Protein AF-A0A934L3Q7-F1 (afdb_monomer)

Mean predicted aligned error: 11.0 Å

pLDDT: mean 81.96, std 20.06, range [41.91, 97.75]

Structure (mmCIF, N/CA/C/O backbone):
data_AF-A0A934L3Q7-F1
#
_entry.id   AF-A0A934L3Q7-F1
#
loop_
_atom_site.group_PDB
_atom_site.id
_atom_site.type_symbol
_atom_site.label_atom_id
_atom_site.label_alt_id
_atom_site.label_comp_id
_atom_site.label_asym_id
_atom_site.label_entity_id
_atom_site.label_seq_id
_atom_site.pdbx_PDB_ins_code
_atom_site.Cartn_x
_atom_site.Cartn_y
_atom_site.Cartn_z
_atom_site.occupancy
_atom_site.B_iso_or_equiv
_atom_site.auth_seq_id
_atom_site.auth_comp_id
_atom_site.auth_asym_id
_atom_site.auth_atom_id
_atom_site.pdbx_PDB_model_num
ATOM 1 N N . LEU A 1 1 ? 4.508 -50.959 -26.410 1.00 45.03 1 LEU A N 1
ATOM 2 C CA . LEU A 1 1 ? 3.830 -49.643 -26.401 1.00 45.03 1 LEU A CA 1
ATOM 3 C C . LEU A 1 1 ? 4.122 -48.982 -25.062 1.00 45.03 1 LEU A C 1
ATOM 5 O O . LEU A 1 1 ? 3.466 -49.303 -24.083 1.00 45.03 1 LEU A O 1
ATOM 9 N N . ALA A 1 2 ? 5.177 -48.170 -25.003 1.00 45.31 2 ALA A N 1
ATOM 10 C CA . ALA A 1 2 ? 5.571 -47.427 -23.809 1.00 45.31 2 ALA A CA 1
ATOM 11 C C . ALA A 1 2 ? 5.206 -45.953 -24.026 1.00 45.31 2 ALA A C 1
ATOM 13 O O . ALA A 1 2 ? 5.589 -45.368 -25.037 1.00 45.31 2 ALA A O 1
ATOM 14 N N . VAL A 1 3 ? 4.418 -45.387 -23.116 1.00 50.41 3 VAL A N 1
ATOM 15 C CA . VAL A 1 3 ? 4.038 -43.968 -23.114 1.00 50.41 3 VAL A CA 1
ATOM 16 C C . VAL A 1 3 ? 5.217 -43.170 -22.548 1.00 50.41 3 VAL A C 1
ATOM 18 O O . VAL A 1 3 ? 5.682 -43.527 -21.463 1.00 50.41 3 VAL A O 1
ATOM 21 N N . PRO A 1 4 ? 5.729 -42.114 -23.207 1.00 43.34 4 PRO A N 1
ATOM 22 C CA . PRO A 1 4 ? 6.742 -41.282 -22.581 1.00 43.34 4 PRO A CA 1
ATOM 23 C C . PRO A 1 4 ? 6.083 -40.401 -21.515 1.00 43.34 4 PRO A C 1
ATOM 25 O O . PRO A 1 4 ? 5.255 -39.539 -21.809 1.00 43.34 4 PRO A O 1
ATOM 28 N N . ALA A 1 5 ? 6.484 -40.630 -20.266 1.00 54.09 5 ALA A N 1
ATOM 29 C CA . ALA A 1 5 ? 6.213 -39.795 -19.103 1.00 54.09 5 ALA A CA 1
ATOM 30 C C . ALA A 1 5 ? 6.988 -38.464 -19.188 1.00 54.09 5 ALA A C 1
ATOM 32 O O . ALA A 1 5 ? 7.822 -38.160 -18.346 1.00 54.09 5 ALA A O 1
ATOM 33 N N . ALA A 1 6 ? 6.731 -37.665 -20.224 1.00 50.25 6 ALA A N 1
ATOM 34 C CA . ALA A 1 6 ? 7.319 -36.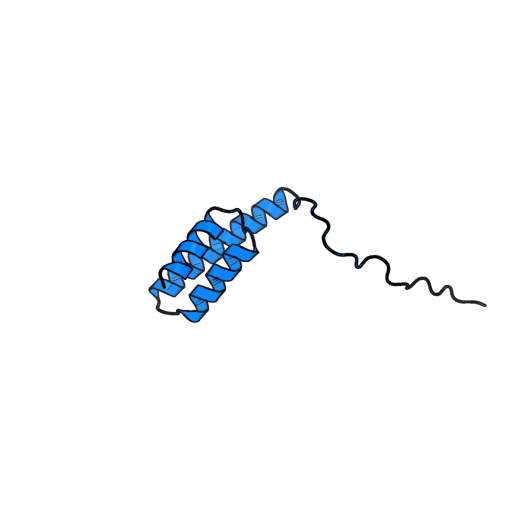335 -20.399 1.00 50.25 6 ALA A CA 1
ATOM 35 C C . ALA A 1 6 ? 6.401 -35.233 -19.841 1.00 50.25 6 ALA A C 1
ATOM 37 O O . ALA A 1 6 ? 6.240 -34.168 -20.428 1.00 50.25 6 ALA A O 1
ATOM 38 N N . LEU A 1 7 ? 5.782 -35.512 -18.696 1.00 49.81 7 LEU A N 1
ATOM 39 C CA . LEU A 1 7 ? 5.093 -34.525 -17.867 1.00 49.81 7 LEU A CA 1
ATOM 40 C C . LEU A 1 7 ? 5.873 -34.378 -16.561 1.00 49.81 7 LEU A C 1
ATOM 42 O O . LEU A 1 7 ? 5.302 -34.394 -15.473 1.00 49.81 7 LEU A O 1
ATOM 46 N N . ASP A 1 8 ? 7.200 -34.292 -16.680 1.00 45.59 8 ASP A N 1
ATOM 47 C CA . ASP A 1 8 ? 8.048 -34.042 -15.530 1.00 45.59 8 ASP A CA 1
ATOM 48 C C . ASP A 1 8 ? 8.256 -32.540 -15.355 1.00 45.59 8 ASP A C 1
ATOM 50 O O . ASP A 1 8 ? 8.743 -31.808 -16.220 1.00 45.59 8 ASP A O 1
ATOM 54 N N . ARG A 1 9 ? 7.765 -32.099 -14.207 1.00 49.53 9 ARG A N 1
ATOM 55 C CA . ARG A 1 9 ? 7.757 -30.750 -13.666 1.00 49.53 9 ARG A CA 1
ATOM 56 C C . ARG A 1 9 ? 9.172 -30.165 -13.621 1.00 49.53 9 ARG A C 1
ATOM 58 O O . ARG A 1 9 ? 9.851 -30.284 -12.607 1.00 49.53 9 ARG A O 1
ATOM 65 N N . ALA A 1 10 ? 9.593 -29.468 -14.672 1.00 42.78 10 ALA A N 1
ATOM 66 C CA . ALA A 1 10 ? 10.921 -28.848 -14.715 1.00 42.78 10 ALA A CA 1
ATOM 67 C C . ALA A 1 10 ? 10.917 -27.375 -15.160 1.00 42.78 10 ALA A C 1
ATOM 69 O O . ALA A 1 10 ? 11.810 -26.939 -15.876 1.00 42.78 10 ALA A O 1
ATOM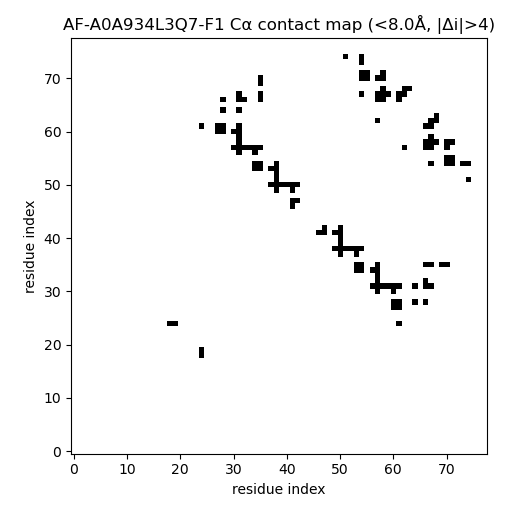 70 N N . ALA A 1 11 ? 9.935 -26.582 -14.720 1.00 46.12 11 ALA A N 1
ATOM 71 C CA . ALA A 1 11 ? 10.005 -25.121 -14.860 1.00 46.12 11 ALA A CA 1
ATOM 72 C C . ALA A 1 11 ? 9.427 -24.355 -13.657 1.00 46.12 11 ALA A C 1
ATOM 74 O O . ALA A 1 11 ? 8.960 -23.230 -13.792 1.00 46.12 11 ALA A O 1
ATOM 75 N N . VAL A 1 12 ? 9.465 -24.952 -12.463 1.00 54.84 12 VAL A N 1
ATOM 76 C CA . VAL A 1 12 ? 9.299 -24.203 -11.211 1.00 54.84 12 VAL A CA 1
ATOM 77 C C . VAL A 1 12 ? 10.656 -24.186 -10.516 1.00 54.84 12 VAL A C 1
ATOM 79 O O . VAL A 1 12 ? 10.979 -25.057 -9.716 1.00 54.84 12 VAL A O 1
ATOM 82 N N . GLY A 1 13 ? 11.469 -23.202 -10.900 1.00 42.00 13 GLY A N 1
ATOM 83 C CA . GLY A 1 13 ? 12.666 -22.754 -10.193 1.00 42.00 13 GLY A CA 1
ATOM 84 C C . GLY A 1 13 ? 12.522 -21.253 -9.885 1.00 42.00 13 GLY A C 1
ATOM 85 O O . GLY A 1 13 ? 11.960 -20.532 -10.710 1.00 42.00 13 GLY A O 1
ATOM 86 N N . PRO A 1 14 ? 12.936 -20.778 -8.699 1.00 56.44 14 PRO A N 1
ATOM 87 C CA . PRO A 1 14 ? 12.515 -19.497 -8.134 1.00 56.44 14 PRO A CA 1
ATOM 88 C C . PRO A 1 14 ? 13.328 -18.314 -8.688 1.00 56.44 14 PRO A C 1
ATOM 90 O O . PRO A 1 14 ? 14.521 -18.441 -8.933 1.00 56.44 14 PRO A O 1
ATOM 93 N N . GLY A 1 15 ? 12.713 -17.132 -8.795 1.00 47.88 15 GLY A N 1
ATOM 94 C CA . GLY A 1 15 ? 13.460 -15.866 -8.754 1.00 47.88 15 GLY A CA 1
ATOM 95 C C . GLY A 1 15 ? 14.256 -15.480 -10.005 1.00 47.88 15 GLY A C 1
ATOM 96 O O . GLY A 1 15 ? 15.413 -15.078 -9.897 1.00 47.88 15 GLY A O 1
ATOM 97 N N . GLY A 1 16 ? 13.635 -15.522 -11.185 1.00 41.91 16 GLY A N 1
ATOM 98 C CA . GLY A 1 16 ? 14.160 -14.838 -12.368 1.00 41.91 16 GLY A CA 1
ATOM 99 C C . GLY A 1 16 ? 14.062 -13.322 -12.195 1.00 41.91 16 GLY A C 1
ATOM 100 O O . GLY A 1 16 ? 13.043 -12.727 -12.520 1.00 41.91 16 GLY A O 1
ATOM 101 N N . ASN A 1 17 ? 15.117 -12.709 -11.663 1.00 57.00 17 ASN A N 1
ATOM 102 C CA . ASN A 1 17 ? 15.297 -11.265 -11.487 1.00 57.00 17 ASN A CA 1
ATOM 103 C C . ASN A 1 17 ? 15.546 -10.562 -12.841 1.00 57.00 17 ASN A C 1
ATOM 105 O O . ASN A 1 17 ? 16.518 -9.828 -13.007 1.00 57.00 17 ASN A O 1
ATOM 109 N N . ALA A 1 18 ? 14.720 -10.860 -13.845 1.00 50.59 18 ALA A N 1
ATOM 110 C CA . ALA A 1 18 ? 14.636 -10.046 -15.044 1.00 50.59 18 ALA A CA 1
ATOM 111 C C . ALA A 1 18 ? 13.749 -8.844 -14.690 1.00 50.59 18 ALA A C 1
ATOM 113 O O . ALA A 1 18 ? 12.645 -9.064 -14.180 1.00 50.59 18 ALA A O 1
ATOM 114 N N . PRO A 1 19 ? 14.206 -7.594 -14.898 1.00 58.09 19 PRO A N 1
ATOM 115 C CA . PRO A 1 19 ? 13.310 -6.459 -14.754 1.00 58.09 19 PRO A CA 1
ATOM 116 C C . PRO A 1 19 ? 12.087 -6.703 -15.654 1.00 58.09 19 PRO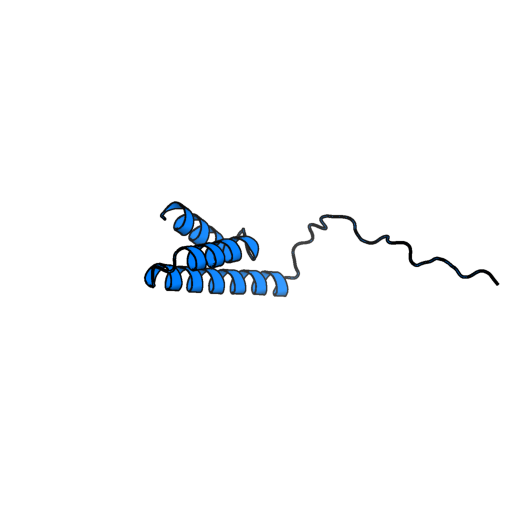 A C 1
ATOM 118 O O . PRO A 1 19 ? 12.266 -7.181 -16.782 1.00 58.09 19 PRO A O 1
ATOM 121 N N . PRO A 1 20 ? 10.864 -6.452 -15.152 1.00 62.38 20 PRO A N 1
ATOM 122 C CA . PRO A 1 20 ? 9.654 -6.624 -15.945 1.00 62.38 20 PRO A CA 1
ATOM 123 C C . PRO A 1 20 ? 9.772 -5.820 -17.242 1.00 62.38 20 PRO A C 1
ATOM 125 O O . PRO A 1 20 ? 10.508 -4.831 -17.309 1.00 62.38 20 PRO A O 1
ATOM 128 N N . ALA A 1 21 ? 9.066 -6.251 -18.288 1.00 74.81 21 ALA A N 1
ATOM 129 C CA . ALA A 1 21 ? 9.040 -5.492 -19.534 1.00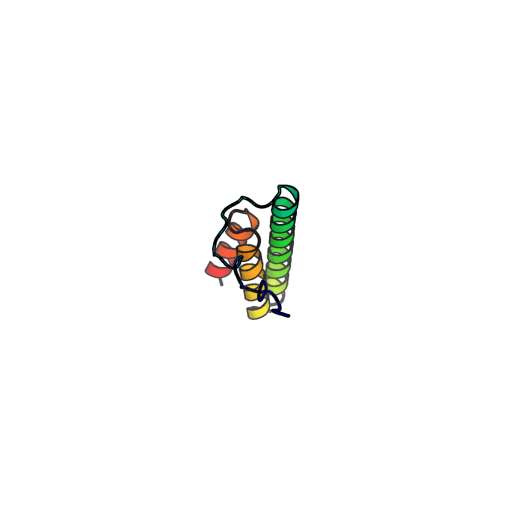 74.81 21 ALA A CA 1
ATOM 130 C C . ALA A 1 21 ? 8.646 -4.028 -19.233 1.00 74.81 21 ALA A C 1
ATOM 132 O O . ALA A 1 21 ? 7.845 -3.799 -18.325 1.00 74.81 21 ALA A O 1
ATOM 133 N N . PRO A 1 22 ? 9.177 -3.026 -19.955 1.00 72.62 22 PRO A N 1
ATOM 134 C CA . PRO A 1 22 ? 8.951 -1.614 -19.628 1.00 72.62 22 PRO A CA 1
ATOM 135 C C . PRO A 1 22 ? 7.460 -1.253 -19.503 1.00 72.62 22 PRO A C 1
ATOM 137 O O . PRO A 1 22 ? 7.090 -0.479 -18.622 1.00 72.62 22 PRO A O 1
ATOM 140 N N . ASP A 1 23 ? 6.598 -1.882 -20.304 1.00 83.69 23 ASP A N 1
ATOM 141 C CA . ASP A 1 23 ? 5.143 -1.70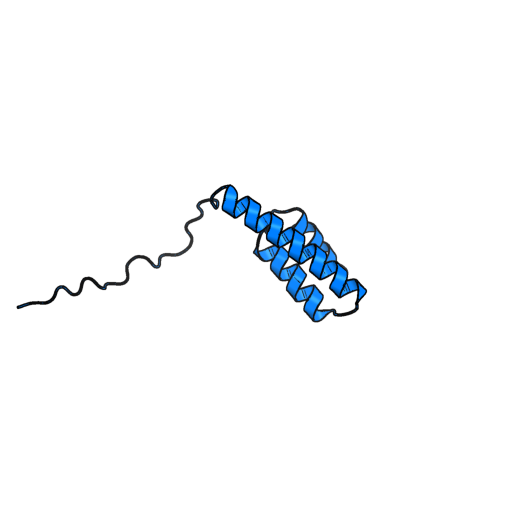1 -20.240 1.00 83.69 23 ASP A CA 1
ATOM 142 C C . ASP A 1 23 ? 4.526 -2.295 -18.962 1.00 83.69 23 ASP A C 1
ATOM 144 O O . ASP A 1 23 ? 3.622 -1.713 -18.364 1.00 83.69 23 ASP A O 1
ATOM 148 N N . GLU A 1 24 ? 5.042 -3.435 -18.503 1.00 83.12 24 GLU A N 1
ATOM 149 C CA . GLU A 1 24 ? 4.622 -4.089 -17.263 1.00 83.12 24 GLU A CA 1
ATOM 150 C C . GLU A 1 24 ? 5.091 -3.295 -16.037 1.00 83.12 24 GLU A C 1
ATOM 152 O O . GLU A 1 24 ? 4.338 -3.124 -15.078 1.00 83.12 24 GLU A O 1
ATOM 157 N N . GLN A 1 25 ? 6.295 -2.727 -16.093 1.00 81.88 25 GLN A N 1
ATOM 158 C CA . GLN A 1 25 ? 6.828 -1.873 -15.036 1.00 81.88 25 GLN A CA 1
ATOM 159 C C . GLN A 1 25 ? 6.043 -0.556 -14.930 1.00 81.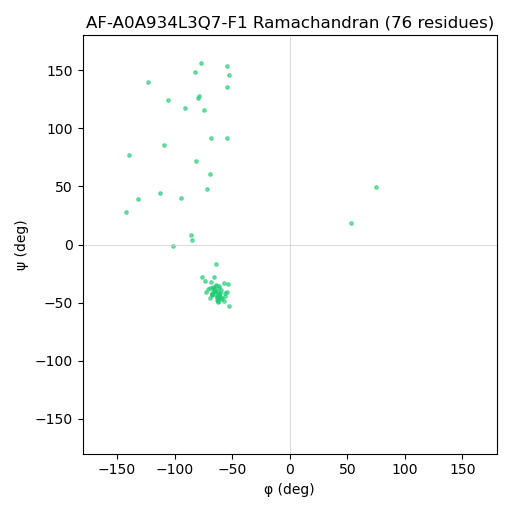88 25 GLN A C 1
ATOM 161 O O . GLN A 1 25 ? 5.680 -0.137 -13.831 1.00 81.88 25 GLN A O 1
ATOM 166 N N . ALA A 1 26 ? 5.704 0.068 -16.063 1.00 89.69 26 ALA A N 1
ATOM 167 C CA . ALA A 1 26 ? 4.840 1.248 -16.097 1.00 89.69 26 ALA A CA 1
ATOM 168 C C . ALA A 1 26 ? 3.429 0.943 -15.565 1.00 89.69 26 ALA A C 1
ATOM 170 O O . ALA A 1 26 ? 2.867 1.727 -14.797 1.00 89.69 26 ALA A O 1
ATOM 171 N N . TYR A 1 27 ? 2.876 -0.218 -15.922 1.00 90.94 27 TYR A N 1
ATOM 172 C CA . TYR A 1 27 ? 1.586 -0.675 -15.414 1.00 90.94 27 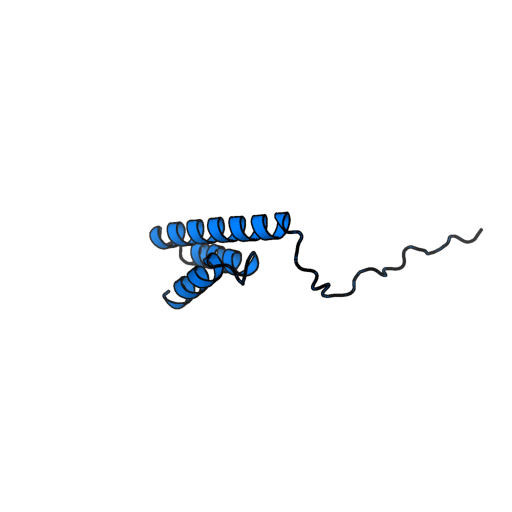TYR A CA 1
ATOM 173 C C . TYR A 1 27 ? 1.603 -0.882 -13.890 1.00 90.94 27 TYR A C 1
ATOM 175 O O . TYR A 1 27 ? 0.710 -0.399 -13.193 1.00 90.94 27 TYR A O 1
ATOM 183 N N . GLN A 1 28 ? 2.640 -1.530 -13.352 1.00 90.69 28 GLN A N 1
ATOM 184 C CA . GLN A 1 28 ? 2.824 -1.727 -11.909 1.00 90.69 28 GLN A CA 1
ATOM 185 C C . GLN A 1 28 ? 2.928 -0.397 -11.149 1.00 90.69 28 GLN A C 1
ATOM 187 O O . GLN A 1 28 ? 2.313 -0.241 -10.091 1.00 90.69 28 GLN A O 1
ATOM 192 N N . VAL A 1 29 ? 3.652 0.585 -11.699 1.00 93.56 29 VAL A N 1
ATOM 193 C CA . VAL A 1 29 ? 3.746 1.936 -11.121 1.00 93.56 29 VAL A CA 1
ATOM 194 C C . VAL A 1 29 ? 2.375 2.619 -11.105 1.00 93.56 29 VAL A C 1
ATOM 196 O O . VAL A 1 29 ? 1.944 3.083 -10.051 1.00 93.56 29 VAL A O 1
ATOM 199 N N . ALA A 1 30 ? 1.635 2.595 -12.217 1.00 94.19 30 ALA A N 1
ATOM 200 C CA . ALA A 1 30 ? 0.290 3.171 -12.277 1.00 94.19 30 ALA A CA 1
ATOM 201 C C . ALA A 1 30 ? -0.690 2.479 -11.306 1.00 94.19 30 ALA A C 1
ATOM 203 O O . ALA A 1 30 ? -1.527 3.128 -10.672 1.00 94.19 30 ALA A O 1
ATOM 204 N N . GLN A 1 31 ? -0.572 1.158 -11.143 1.00 94.81 31 GLN A N 1
ATOM 205 C CA . GLN A 1 31 ? -1.358 0.403 -10.170 1.00 94.81 31 GLN A CA 1
ATOM 206 C C . GLN A 1 31 ? -0.998 0.795 -8.728 1.00 94.81 31 GLN A C 1
ATOM 208 O O . GLN A 1 31 ? -1.894 0.911 -7.883 1.00 94.81 31 GLN A O 1
ATOM 213 N N . ALA A 1 32 ? 0.282 1.041 -8.438 1.00 95.88 32 ALA A N 1
ATOM 214 C CA . ALA A 1 32 ? 0.727 1.521 -7.134 1.00 95.88 32 ALA A CA 1
ATOM 215 C C . ALA A 1 32 ? 0.187 2.926 -6.820 1.00 95.88 32 ALA A C 1
ATOM 217 O O . ALA A 1 32 ? -0.324 3.143 -5.718 1.00 95.88 32 ALA A O 1
ATOM 218 N N . ASP A 1 33 ? 0.205 3.843 -7.791 1.00 97.00 33 ASP A N 1
ATOM 219 C CA . ASP A 1 33 ? -0.377 5.186 -7.662 1.00 97.00 33 ASP A CA 1
ATOM 220 C C . ASP A 1 33 ? -1.876 5.131 -7.345 1.00 97.00 33 ASP A C 1
ATOM 222 O O . ASP A 1 33 ? -2.363 5.797 -6.423 1.00 97.00 33 ASP A O 1
ATOM 226 N N . ALA A 1 34 ? -2.617 4.282 -8.062 1.00 97.31 34 ALA A N 1
ATOM 227 C CA . ALA A 1 34 ? -4.041 4.079 -7.822 1.00 97.31 34 ALA A CA 1
ATOM 228 C C . ALA A 1 34 ? -4.310 3.529 -6.409 1.00 97.31 34 ALA A C 1
ATOM 230 O O . ALA A 1 34 ? -5.214 4.000 -5.711 1.00 97.31 34 ALA A O 1
ATOM 231 N N . CYS A 1 35 ? -3.500 2.569 -5.952 1.00 97.19 35 CYS A N 1
ATOM 232 C CA . CYS A 1 35 ? -3.600 2.012 -4.604 1.00 97.19 35 CYS A CA 1
ATOM 233 C C . CYS A 1 35 ? -3.284 3.056 -3.519 1.00 97.19 35 CYS A C 1
ATOM 235 O O . CYS A 1 35 ? -3.991 3.120 -2.510 1.00 97.19 35 CYS A O 1
ATOM 237 N N . LEU A 1 36 ? -2.283 3.918 -3.733 1.00 97.75 36 LEU A N 1
ATOM 238 C CA . LEU A 1 36 ? -1.968 5.027 -2.830 1.00 97.75 36 LEU A CA 1
ATOM 239 C C . LEU A 1 36 ? -3.134 6.021 -2.734 1.00 97.75 36 LEU A C 1
ATOM 241 O O . LEU A 1 36 ? -3.524 6.422 -1.632 1.00 97.75 36 LEU A O 1
ATOM 245 N N . ALA A 1 37 ? -3.708 6.416 -3.873 1.00 97.69 37 ALA A N 1
ATOM 246 C CA . ALA A 1 37 ? -4.848 7.326 -3.916 1.00 97.69 37 ALA A CA 1
ATOM 247 C C . ALA A 1 37 ? -6.065 6.742 -3.180 1.00 97.69 37 ALA A C 1
ATOM 249 O O . ALA A 1 37 ? -6.672 7.424 -2.348 1.00 97.69 37 ALA A O 1
ATOM 250 N N . LEU A 1 38 ? -6.371 5.461 -3.413 1.00 97.69 38 LEU A N 1
ATOM 251 C CA . LEU A 1 38 ? -7.424 4.743 -2.697 1.00 97.69 38 LEU A CA 1
ATOM 252 C C . LEU A 1 38 ? -7.153 4.704 -1.189 1.00 97.69 38 LEU A C 1
ATOM 254 O O . LEU A 1 38 ? -8.046 5.018 -0.400 1.00 97.69 38 LEU A O 1
ATOM 258 N N . GLY A 1 39 ? -5.921 4.376 -0.791 1.00 96.94 39 GLY A N 1
ATOM 259 C CA . GLY A 1 39 ? -5.487 4.385 0.602 1.00 96.94 39 GLY A CA 1
ATOM 260 C C . GLY A 1 39 ? -5.794 5.724 1.263 1.00 96.94 39 GLY A C 1
ATOM 261 O O . GLY A 1 39 ? -6.518 5.762 2.253 1.00 96.94 39 GLY A O 1
ATOM 262 N N . ARG A 1 40 ? -5.361 6.839 0.663 1.00 96.88 40 ARG A N 1
ATOM 263 C CA . ARG A 1 40 ? -5.628 8.204 1.156 1.00 96.88 40 ARG A CA 1
ATOM 264 C C . ARG A 1 40 ? -7.114 8.512 1.323 1.00 96.88 40 ARG A C 1
ATOM 266 O O . ARG A 1 40 ? -7.500 9.095 2.337 1.00 96.88 40 ARG A O 1
ATOM 273 N N . VAL A 1 41 ? -7.946 8.134 0.354 1.00 97.69 41 VAL A N 1
ATOM 274 C CA . VAL A 1 41 ? -9.403 8.322 0.443 1.00 97.69 41 VAL A CA 1
ATOM 275 C C . VAL A 1 41 ? -9.973 7.512 1.607 1.00 97.69 41 VAL A C 1
ATOM 277 O O . VAL A 1 41 ? -10.723 8.052 2.416 1.00 97.69 41 VAL A O 1
ATOM 280 N N . LEU A 1 42 ? -9.567 6.252 1.760 1.00 97.00 42 LEU A N 1
ATOM 281 C CA . LEU A 1 42 ? -10.000 5.406 2.872 1.00 97.00 42 LEU A CA 1
ATOM 282 C C . LEU A 1 42 ? -9.529 5.941 4.230 1.00 97.00 42 LEU A C 1
ATOM 284 O O . LEU A 1 42 ? -10.285 5.856 5.197 1.00 97.00 42 LEU A O 1
ATOM 288 N N . LEU A 1 43 ? -8.335 6.548 4.307 1.00 95.31 43 LEU A N 1
ATOM 289 C CA . LEU A 1 43 ? -7.870 7.208 5.529 1.00 95.31 43 LEU A CA 1
ATOM 290 C C . LEU A 1 43 ? -8.804 8.362 5.925 1.00 95.31 43 LEU A C 1
ATOM 292 O O . LEU A 1 43 ? -9.141 8.480 7.101 1.00 95.31 43 LEU A O 1
ATOM 296 N N . ARG A 1 44 ? -9.232 9.183 4.952 1.00 96.12 44 ARG A N 1
ATOM 297 C CA . ARG A 1 44 ? -10.173 10.303 5.160 1.00 96.12 44 ARG A CA 1
ATOM 298 C C . ARG A 1 44 ? -11.567 9.836 5.577 1.00 96.12 44 ARG A C 1
ATOM 300 O O . ARG A 1 44 ? -12.260 10.564 6.273 1.00 96.12 44 ARG A O 1
ATOM 307 N N . LEU A 1 45 ? -11.957 8.631 5.169 1.00 96.94 45 LEU A N 1
ATOM 308 C CA . LEU A 1 45 ? -13.209 7.983 5.568 1.00 96.94 45 LEU A CA 1
ATOM 309 C C . LEU A 1 45 ? -13.090 7.203 6.894 1.00 96.94 45 LEU A C 1
ATOM 311 O O . LEU A 1 45 ? -13.989 6.437 7.221 1.00 96.94 45 LEU A O 1
ATOM 315 N N . ASP A 1 46 ? -11.967 7.329 7.609 1.00 95.81 46 ASP A N 1
ATOM 316 C CA . ASP A 1 46 ? -11.611 6.577 8.825 1.00 95.81 46 ASP A CA 1
ATOM 317 C C . ASP A 1 46 ? -11.683 5.040 8.685 1.00 95.81 46 ASP A C 1
ATOM 319 O O . ASP A 1 46 ? -11.657 4.290 9.658 1.00 95.81 46 ASP A O 1
ATOM 323 N N . ARG A 1 47 ? -11.675 4.523 7.449 1.00 96.38 47 ARG A N 1
ATOM 324 C CA . ARG A 1 47 ? -11.672 3.083 7.150 1.00 96.38 47 ARG A CA 1
ATOM 325 C C . ARG A 1 47 ? -10.259 2.525 7.257 1.00 96.38 47 ARG A C 1
ATOM 327 O O . ARG A 1 47 ? -9.609 2.238 6.249 1.00 96.38 47 ARG A O 1
ATOM 334 N N . ARG A 1 48 ? -9.761 2.420 8.490 1.00 94.06 48 ARG A N 1
ATOM 335 C CA . ARG A 1 48 ? -8.332 2.222 8.757 1.00 94.06 48 ARG A CA 1
ATOM 336 C C . ARG A 1 48 ? -7.748 0.927 8.208 1.00 94.06 48 ARG A C 1
ATOM 338 O O . ARG A 1 48 ? -6.713 0.992 7.548 1.00 94.06 48 ARG A O 1
ATOM 345 N N . ASP A 1 49 ? -8.434 -0.192 8.388 1.00 96.00 49 ASP A N 1
ATOM 346 C CA . ASP A 1 49 ? -7.944 -1.493 7.916 1.00 96.00 49 ASP A CA 1
ATOM 347 C C . ASP A 1 49 ? -7.912 -1.574 6.388 1.00 96.00 49 ASP A C 1
ATOM 349 O O . ASP A 1 49 ? -6.931 -2.013 5.790 1.00 96.00 49 ASP A O 1
ATOM 353 N N . ALA A 1 50 ? -8.961 -1.066 5.734 1.00 95.69 50 ALA A N 1
ATOM 354 C CA . ALA A 1 50 ? -9.031 -1.025 4.276 1.00 95.69 50 ALA A CA 1
ATOM 355 C C . ALA A 1 50 ? -7.954 -0.102 3.687 1.00 95.69 50 ALA A C 1
ATOM 357 O O . ALA A 1 50 ? -7.349 -0.427 2.665 1.00 95.69 50 ALA A O 1
ATOM 358 N N . ALA A 1 51 ? -7.695 1.037 4.336 1.00 96.81 51 ALA A N 1
ATOM 359 C CA . ALA A 1 51 ? -6.630 1.938 3.923 1.00 96.81 51 ALA A CA 1
ATOM 360 C C . ALA A 1 51 ? -5.259 1.264 4.038 1.00 96.81 51 ALA A C 1
ATOM 362 O O . ALA A 1 51 ? -4.478 1.326 3.093 1.00 96.81 51 ALA A O 1
ATOM 363 N N . ARG A 1 52 ? -4.994 0.566 5.150 1.00 96.44 52 ARG A N 1
ATOM 364 C CA . ARG A 1 52 ? -3.760 -0.204 5.336 1.00 96.44 52 ARG A CA 1
ATOM 365 C C . ARG A 1 52 ? -3.572 -1.235 4.224 1.00 96.44 52 ARG A C 1
ATOM 367 O O . ARG A 1 52 ? -2.519 -1.243 3.596 1.00 96.44 52 ARG A O 1
ATOM 374 N N . ALA A 1 53 ? -4.603 -2.019 3.912 1.00 97.38 53 ALA A N 1
ATOM 375 C CA . ALA A 1 53 ? -4.540 -3.012 2.840 1.00 97.38 53 ALA A CA 1
ATOM 376 C C . ALA A 1 53 ? -4.229 -2.387 1.464 1.00 97.38 53 ALA A C 1
ATOM 378 O O . ALA A 1 53 ? -3.452 -2.943 0.687 1.00 97.38 53 ALA A O 1
ATOM 379 N N . ALA A 1 54 ? -4.802 -1.217 1.158 1.00 96.12 54 ALA A N 1
ATOM 380 C CA . ALA A 1 54 ? -4.520 -0.501 -0.086 1.00 96.12 54 ALA A CA 1
ATOM 381 C C . ALA A 1 54 ? -3.074 0.026 -0.140 1.00 96.12 54 ALA A C 1
ATOM 383 O O . ALA A 1 54 ? -2.400 -0.131 -1.157 1.00 96.12 54 ALA A O 1
ATOM 384 N N . LEU A 1 55 ? -2.569 0.593 0.959 1.00 96.19 55 LEU A N 1
ATOM 385 C CA . LEU A 1 55 ? -1.192 1.091 1.048 1.00 96.19 55 LEU A CA 1
ATOM 386 C C . LEU A 1 55 ? -0.163 -0.049 0.964 1.00 96.19 55 LEU A C 1
ATOM 388 O O . LEU A 1 55 ? 0.825 0.066 0.243 1.00 96.19 55 LEU A O 1
ATOM 392 N N . GLU A 1 56 ? -0.417 -1.183 1.619 1.00 96.75 56 GLU A N 1
ATOM 393 C CA . GLU A 1 56 ? 0.425 -2.384 1.512 1.00 96.75 56 GLU A CA 1
ATOM 394 C C . GLU A 1 56 ? 0.464 -2.931 0.080 1.00 96.75 56 GLU A C 1
ATOM 396 O O . GLU A 1 56 ? 1.507 -3.394 -0.390 1.00 96.75 56 GLU A O 1
ATOM 401 N N . ARG A 1 57 ? -0.657 -2.843 -0.644 1.00 95.56 57 ARG A N 1
ATOM 402 C CA . ARG A 1 57 ? -0.713 -3.229 -2.053 1.00 95.56 57 ARG A CA 1
ATOM 403 C C . ARG A 1 57 ? 0.108 -2.282 -2.925 1.00 95.56 57 ARG A C 1
ATOM 405 O O . ARG A 1 57 ? 0.895 -2.776 -3.720 1.00 95.56 57 ARG A O 1
ATOM 412 N N . ALA A 1 58 ? 0.036 -0.965 -2.713 1.00 95.81 58 ALA A N 1
ATOM 413 C CA . ALA A 1 58 ? 0.885 -0.003 -3.430 1.00 95.81 58 ALA A CA 1
ATOM 414 C C . ALA A 1 58 ? 2.385 -0.330 -3.295 1.00 95.81 58 ALA A C 1
ATOM 416 O O . ALA A 1 58 ? 3.128 -0.291 -4.274 1.00 95.81 58 ALA A O 1
ATOM 417 N N . ILE A 1 59 ? 2.816 -0.727 -2.092 1.00 97.12 59 ILE A N 1
ATOM 418 C CA . ILE A 1 59 ? 4.205 -1.126 -1.819 1.00 97.12 59 ILE A CA 1
ATOM 419 C C . ILE A 1 59 ? 4.584 -2.413 -2.560 1.00 97.12 59 ILE A C 1
ATOM 421 O O . ILE A 1 59 ? 5.723 -2.544 -3.001 1.00 97.12 59 ILE A O 1
ATOM 425 N N . ARG A 1 60 ? 3.659 -3.369 -2.686 1.00 95.06 60 ARG A N 1
ATOM 426 C CA . ARG A 1 60 ? 3.919 -4.657 -3.339 1.00 95.06 60 ARG A CA 1
ATOM 427 C C . ARG A 1 60 ? 4.039 -4.537 -4.855 1.00 95.06 60 ARG A C 1
ATOM 429 O O . ARG A 1 60 ? 4.896 -5.201 -5.423 1.00 95.06 60 ARG A O 1
ATOM 436 N N . GLU A 1 61 ? 3.190 -3.725 -5.482 1.00 91.62 61 GLU A N 1
ATOM 437 C CA . GLU A 1 61 ? 3.159 -3.591 -6.945 1.00 91.62 61 GLU A CA 1
ATOM 438 C C . GLU A 1 61 ? 4.412 -2.883 -7.469 1.00 91.62 61 GLU A C 1
ATOM 440 O O . GLU A 1 61 ? 5.038 -3.359 -8.407 1.00 91.62 61 GLU A O 1
ATOM 445 N N . ALA A 1 62 ? 4.822 -1.778 -6.837 1.00 93.06 62 ALA A N 1
ATOM 446 C CA . ALA A 1 62 ? 5.990 -1.015 -7.272 1.00 93.06 62 ALA A CA 1
ATOM 447 C C . ALA A 1 62 ? 6.823 -0.525 -6.073 1.00 93.06 62 ALA A C 1
ATOM 449 O O . ALA A 1 62 ? 6.782 0.661 -5.736 1.00 93.06 62 ALA A O 1
ATOM 450 N N . PRO A 1 63 ? 7.622 -1.394 -5.424 1.00 93.56 63 PRO A N 1
ATOM 451 C CA . PRO A 1 63 ? 8.312 -1.092 -4.161 1.00 93.56 63 PRO A CA 1
ATOM 452 C C . PRO A 1 63 ? 9.356 0.031 -4.232 1.00 93.56 63 PRO A C 1
ATOM 454 O O . PRO A 1 63 ? 9.770 0.536 -3.182 1.00 93.56 63 PRO A O 1
ATOM 457 N N . GLN A 1 64 ? 9.792 0.387 -5.442 1.00 93.12 64 GLN A N 1
ATOM 458 C CA . GLN A 1 64 ? 10.765 1.445 -5.734 1.00 93.12 64 GLN A CA 1
ATOM 459 C C . GLN A 1 64 ? 10.106 2.748 -6.221 1.00 93.12 64 GLN A C 1
ATOM 461 O O . GLN A 1 64 ? 10.808 3.715 -6.485 1.00 93.12 64 GLN A O 1
ATOM 466 N N . SER A 1 65 ? 8.776 2.778 -6.357 1.00 93.75 65 SER A N 1
ATOM 467 C CA . SER A 1 65 ? 8.047 3.972 -6.792 1.00 93.75 65 SER A CA 1
ATOM 468 C C . SER A 1 65 ? 7.902 5.003 -5.670 1.00 93.75 65 SER A C 1
ATOM 470 O O . SER A 1 65 ? 7.849 4.658 -4.483 1.00 93.75 65 SER A O 1
ATOM 472 N N . ASP A 1 66 ? 7.718 6.268 -6.055 1.00 95.88 66 ASP A N 1
ATOM 473 C CA . ASP A 1 66 ? 7.334 7.339 -5.129 1.00 95.88 66 ASP A CA 1
ATOM 474 C C . ASP A 1 66 ? 6.024 7.013 -4.400 1.00 95.88 66 ASP A C 1
ATOM 476 O O . ASP A 1 66 ? 5.856 7.358 -3.226 1.00 95.88 66 ASP A O 1
ATOM 480 N N . ALA A 1 67 ? 5.108 6.301 -5.067 1.00 92.94 67 ALA A N 1
ATOM 481 C CA . ALA A 1 67 ? 3.856 5.856 -4.475 1.00 92.94 67 ALA A CA 1
ATOM 482 C C . ALA A 1 67 ? 4.087 4.914 -3.289 1.00 92.94 67 ALA A C 1
ATOM 484 O O . ALA A 1 67 ? 3.474 5.076 -2.231 1.00 92.94 67 ALA A O 1
ATOM 485 N N . ALA A 1 68 ? 5.006 3.958 -3.439 1.00 95.12 68 ALA A N 1
ATOM 486 C CA . ALA A 1 68 ? 5.386 3.046 -2.368 1.00 95.12 68 ALA A CA 1
ATOM 487 C C . ALA A 1 68 ? 6.097 3.768 -1.216 1.00 95.12 68 ALA A C 1
ATOM 489 O O . ALA A 1 68 ? 5.847 3.441 -0.056 1.00 95.12 68 ALA A O 1
ATOM 490 N N . ALA A 1 69 ? 6.939 4.766 -1.501 1.00 96.62 69 ALA A N 1
ATOM 491 C CA . ALA A 1 69 ? 7.577 5.578 -0.462 1.00 96.62 69 ALA A CA 1
ATOM 492 C C . ALA A 1 69 ? 6.537 6.345 0.375 1.00 96.62 69 ALA A C 1
ATOM 494 O O . ALA A 1 69 ? 6.528 6.245 1.602 1.00 96.62 69 ALA A O 1
ATOM 495 N N . GLN A 1 70 ? 5.595 7.021 -0.286 1.00 96.81 70 GLN A N 1
ATOM 496 C CA . GLN A 1 70 ? 4.500 7.732 0.382 1.00 96.81 70 GLN A CA 1
ATOM 497 C C . GLN A 1 70 ? 3.568 6.777 1.141 1.00 96.81 70 GLN A C 1
ATOM 499 O O . GLN A 1 70 ? 3.061 7.114 2.211 1.00 96.81 70 GLN A O 1
ATOM 504 N N . ALA A 1 71 ? 3.332 5.574 0.609 1.00 95.56 71 ALA A N 1
ATOM 505 C CA . ALA A 1 71 ? 2.517 4.570 1.281 1.00 95.56 71 ALA A CA 1
ATOM 506 C C . ALA A 1 71 ? 3.151 4.087 2.596 1.00 95.56 71 ALA A C 1
ATOM 508 O O . ALA A 1 71 ? 2.432 3.944 3.585 1.00 95.56 71 ALA A O 1
ATOM 509 N N . ARG A 1 72 ? 4.478 3.896 2.635 1.00 96.38 72 ARG A N 1
ATOM 510 C CA . ARG A 1 72 ? 5.216 3.563 3.869 1.00 96.38 72 ARG A CA 1
ATOM 511 C C . ARG A 1 72 ? 5.088 4.677 4.907 1.00 96.38 72 ARG A C 1
ATOM 513 O O . ARG A 1 72 ? 4.664 4.408 6.025 1.00 96.38 72 ARG A O 1
ATOM 520 N N . GLU A 1 73 ? 5.326 5.925 4.503 1.00 96.50 73 GLU A N 1
ATOM 521 C CA . GLU A 1 73 ? 5.191 7.093 5.387 1.00 96.50 73 GLU A CA 1
ATOM 522 C C . GLU A 1 73 ? 3.782 7.191 6.004 1.00 96.50 73 GLU A C 1
ATOM 524 O O . GLU A 1 73 ? 3.623 7.470 7.192 1.00 96.50 73 GLU A O 1
ATOM 529 N N . LEU A 1 74 ? 2.733 6.929 5.218 1.00 93.75 74 LEU A N 1
ATOM 530 C CA . LEU A 1 74 ? 1.351 6.946 5.709 1.00 93.75 74 LEU A CA 1
ATOM 531 C C . LEU A 1 74 ? 1.034 5.808 6.687 1.00 93.75 74 LEU A C 1
ATOM 533 O O . LEU A 1 74 ? 0.201 5.999 7.574 1.00 93.75 74 LEU A O 1
ATOM 537 N N . LEU A 1 75 ? 1.658 4.641 6.524 1.00 92.88 75 LEU A N 1
ATOM 538 C CA . LEU A 1 75 ? 1.502 3.512 7.444 1.00 92.88 75 LEU A CA 1
ATOM 539 C C . LEU A 1 75 ? 2.241 3.738 8.766 1.00 92.88 75 LEU A C 1
ATOM 541 O O . LEU A 1 75 ? 1.772 3.266 9.796 1.00 92.88 75 LEU A O 1
ATOM 545 N N . GLU A 1 76 ? 3.357 4.466 8.744 1.00 91.00 76 GLU A N 1
ATOM 546 C CA . GLU A 1 76 ? 4.139 4.818 9.937 1.00 91.00 76 GLU A CA 1
ATOM 547 C C . GLU A 1 76 ? 3.486 5.933 10.769 1.00 91.00 76 GLU A C 1
ATOM 549 O O . GLU A 1 76 ? 3.668 5.995 11.981 1.00 91.00 76 GLU A O 1
ATOM 554 N N . ARG A 1 77 ? 2.700 6.813 10.134 1.00 80.88 77 ARG A N 1
ATOM 555 C CA . ARG A 1 77 ? 2.002 7.943 10.781 1.00 80.88 77 ARG A 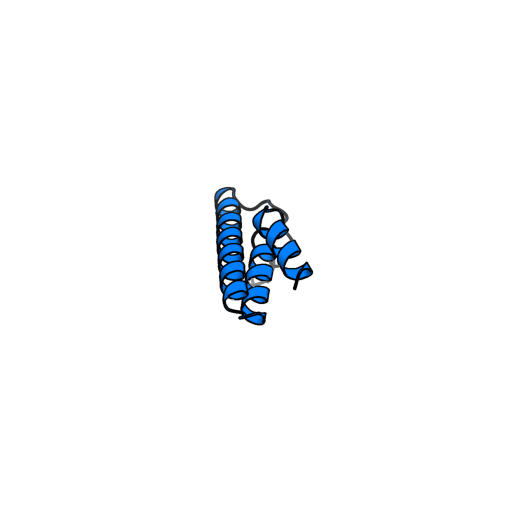CA 1
ATOM 556 C C . ARG A 1 77 ? 0.643 7.594 11.406 1.00 80.88 77 ARG A C 1
ATOM 558 O O . ARG A 1 77 ? -0.077 8.503 11.824 1.00 80.88 77 ARG A O 1
ATOM 565 N N . ARG A 1 78 ? 0.253 6.322 11.394 1.00 61.22 78 ARG A N 1
ATOM 566 C CA . ARG A 1 78 ? -1.090 5.825 11.725 1.00 61.22 78 ARG A CA 1
ATOM 567 C C . ARG A 1 78 ? -1.151 5.171 13.096 1.00 61.22 78 ARG A C 1
ATOM 569 O O . ARG A 1 78 ? -2.222 5.335 13.725 1.00 61.22 78 ARG A O 1
#

Radius of gyration: 19.11 Å; Cα contacts (8 Å, |Δi|>4): 73; chains: 1; bounding box: 28×60×38 Å

Foldseek 3Di:
DDDDPPPDDDPPDDDPPDPPDPVQLVVLQVQLQVLLVVLVVCVVVVVNVSSLVSLVSSCVSHVPHPSVVVSVVVVVVD

Secondary structure (DSSP, 8-state):
-------------S---PPPPHHHHHHHHHHHHHHHHHHHHHHHTT-HHHHHHHHHHHHHH-TTSHHHHHHHHHHHT-

Solvent-accessible surface area (backbone atoms only — not comparable to full-atom values): 4494 Å² total; per-res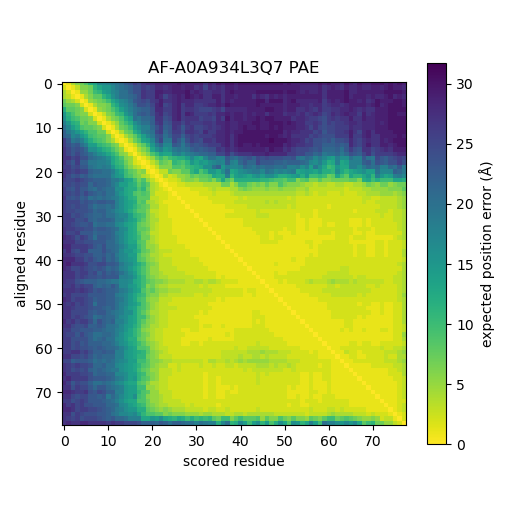idue (Å²): 141,81,81,82,82,82,83,68,92,79,81,88,75,85,81,81,86,63,80,64,56,72,68,56,47,52,49,26,41,53,51,7,43,54,23,29,53,51,14,54,54,26,50,77,69,67,38,55,67,63,13,50,55,26,19,56,46,6,32,68,55,20,65,86,36,73,38,14,53,53,25,52,55,54,64,75,75,107

Sequence (78 aa):
LAVPAALDRAAVGPGGNAPPAPDEQAYQVAQADACLALGRVLLRLDRRDAARAALERAIREAPQSDAAAQARELLERR